Protein AF-A0A3C0U6S2-F1 (afdb_monomer)

Sequence (135 aa):
IPGKDMTSSIDLELQLYGELLMTGKRGSIVAIEPETGEILALISAPNYNPNELVGRVRSRNYTALYYDSINKPLFDRGILAEYPPGSPFKLINALIGLQEGVISSATTLTCRHGFHFGSLTVACHCKGGPLNLKQ

pLDDT: mean 95.2, std 3.01, range [77.88, 98.44]

Solvent-accessible surface area (backbone atoms only — not comparable to full-atom values): 8380 Å² total; per-residue (Å²): 131,83,84,80,90,82,88,74,65,56,38,65,68,58,35,53,49,50,48,61,72,35,63,98,42,76,45,54,47,77,41,65,42,83,90,80,67,43,49,32,26,79,37,42,31,40,59,74,69,73,72,51,65,46,76,93,54,14,68,63,44,47,51,54,43,67,66,34,79,85,61,36,38,82,52,54,38,69,80,73,58,87,69,87,70,61,75,72,50,50,59,58,55,51,50,49,33,45,74,71,61,81,39,55,89,80,43,69,48,72,40,76,51,40,53,77,56,92,91,48,72,47,76,55,92,65,95,48,45,81,40,42,85,90,113

Radius of gyration: 22.56 Å; Cα contacts (8 Å, |Δi|>4): 150; chains: 1; bounding box: 46×47×56 Å

Mean predicted aligned error: 4.86 Å

Foldseek 3Di:
DDDDDDDALADPVVQVVQQVVCVVHAAWDWDADVVVRGTHYTDGPPADDVVCCDDDNNVVSVVVLCPCPPGNRVDRRRPPDDDDPPPVCVVVVVVVCCVVVVDDQPDKDFFPQFDDDPPDTGGDDDPTGIDGPVD

Nearest PDB structures (foldseek):
  8zpc-assembly1_A  TM=9.136E-01  e=4.937E-08  Acinetobacter baumannii
  5lp4-assembly1_A  TM=9.188E-01  e=5.386E-07  Helicobacter pylori 26695
  5lp4-assembly2_B  TM=9.241E-01  e=1.027E-06  Helicobacter pylori 26695
  8f3x-assembly1_A  TM=8.533E-01  e=6.973E-07  Enterococcus faecium
  5lp5-assembly1_A  TM=9.181E-01  e=2.953E-05  Helicobacter pylori 26695

Secondary structure (DSSP, 8-state):
-PPPP------HHHHHHHHHHTTT--EEEEEE-TTT--EEEEEEES---GGGGSGGGHHHHHHHHHH-TTT-TTS-TTTS------GGGHHHHHHHHHHTTS--TT-EEEE-SEEEETTEEEE-SS--EEEETT-

Structure (mmCIF, N/CA/C/O backbone):
data_AF-A0A3C0U6S2-F1
#
_entry.id   AF-A0A3C0U6S2-F1
#
loop_
_atom_site.group_PDB
_atom_site.id
_atom_site.type_symbol
_atom_site.label_atom_id
_atom_site.label_alt_id
_atom_site.label_comp_id
_atom_site.label_asym_id
_atom_site.label_entity_id
_atom_site.label_seq_id
_atom_site.pdbx_PDB_ins_code
_atom_site.Cartn_x
_atom_site.Cartn_y
_atom_site.Cartn_z
_atom_site.occupancy
_atom_site.B_iso_or_equiv
_atom_site.auth_seq_id
_atom_site.auth_comp_id
_atom_site.auth_asym_id
_atom_site.auth_atom_id
_atom_site.pdbx_PDB_model_num
ATOM 1 N N . ILE A 1 1 ? 22.704 -25.992 -20.073 1.00 77.88 1 ILE A N 1
ATOM 2 C CA . ILE A 1 1 ? 21.398 -26.383 -19.493 1.00 77.88 1 ILE A CA 1
ATOM 3 C C . ILE A 1 1 ? 20.507 -25.148 -19.581 1.00 77.88 1 ILE A C 1
ATOM 5 O O . ILE A 1 1 ? 20.948 -24.120 -19.076 1.00 77.88 1 ILE A O 1
ATOM 9 N N . PRO A 1 2 ? 19.369 -25.183 -20.294 1.00 88.19 2 PRO A N 1
ATOM 10 C CA . PRO A 1 2 ? 18.446 -24.048 -20.343 1.00 88.19 2 PRO A CA 1
ATOM 11 C C . PRO A 1 2 ? 17.826 -23.779 -18.962 1.00 88.19 2 PRO A C 1
ATOM 13 O O . PRO A 1 2 ? 17.765 -24.677 -18.120 1.00 88.19 2 PRO A O 1
ATOM 16 N N . GLY A 1 3 ? 17.405 -22.534 -18.725 1.00 93.69 3 GLY 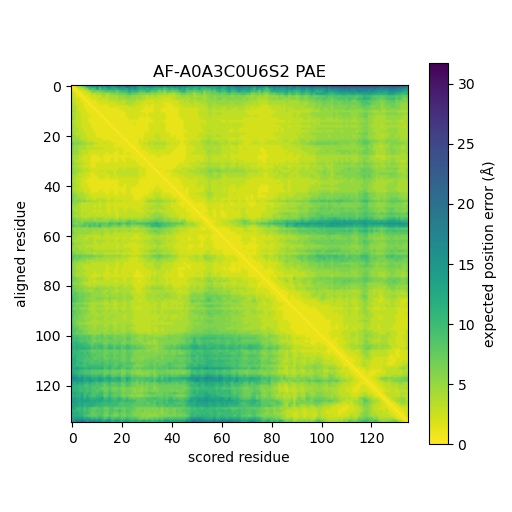A N 1
ATOM 17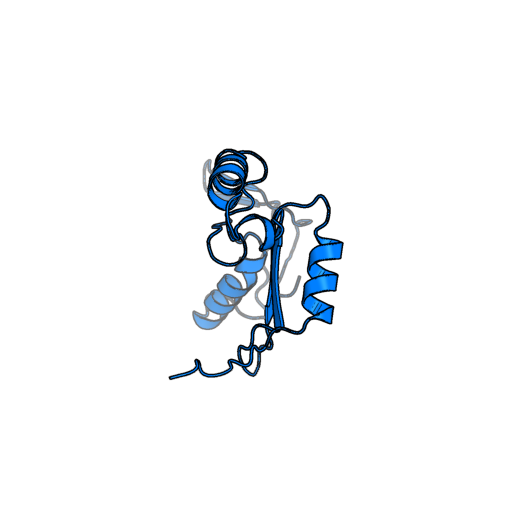 C CA . GLY A 1 3 ? 16.691 -22.153 -17.503 1.00 93.69 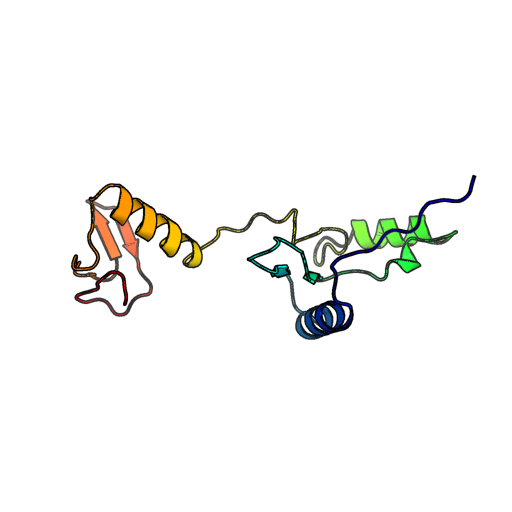3 GLY A CA 1
ATOM 18 C C . GLY A 1 3 ? 15.311 -22.811 -17.413 1.00 93.69 3 GLY A C 1
ATOM 19 O O . GLY A 1 3 ? 14.784 -23.283 -18.417 1.00 93.69 3 GLY A O 1
ATOM 20 N N . LYS A 1 4 ? 14.744 -22.853 -16.202 1.00 95.56 4 LYS A N 1
ATOM 21 C CA . LYS A 1 4 ? 13.357 -23.284 -15.976 1.00 95.56 4 LYS A CA 1
ATOM 22 C C . LYS A 1 4 ? 12.415 -22.092 -16.106 1.00 95.56 4 LYS A C 1
ATOM 24 O O . LYS A 1 4 ? 12.760 -21.000 -15.655 1.00 95.56 4 LYS A O 1
ATOM 29 N N . ASP A 1 5 ? 11.230 -22.339 -16.646 1.00 95.56 5 ASP A N 1
ATOM 30 C CA . ASP A 1 5 ? 10.162 -21.345 -16.686 1.00 95.56 5 ASP A CA 1
ATOM 31 C C . ASP A 1 5 ? 9.619 -21.069 -15.277 1.00 95.56 5 ASP A C 1
ATOM 33 O O . ASP A 1 5 ? 9.630 -21.943 -14.404 1.00 95.56 5 ASP A O 1
ATOM 37 N N . MET A 1 6 ? 9.152 -19.838 -15.060 1.00 95.62 6 MET A N 1
ATOM 38 C CA . MET A 1 6 ? 8.513 -19.407 -13.818 1.00 95.62 6 MET A CA 1
ATOM 39 C C . MET A 1 6 ? 7.108 -18.891 -14.112 1.00 95.62 6 MET A C 1
ATOM 41 O O . MET A 1 6 ? 6.913 -18.110 -15.043 1.00 95.62 6 MET A O 1
ATOM 45 N N . THR A 1 7 ? 6.149 -19.289 -13.283 1.00 96.06 7 THR A N 1
ATOM 46 C CA . THR A 1 7 ? 4.781 -18.765 -13.300 1.00 96.06 7 THR A CA 1
ATOM 47 C C . THR A 1 7 ? 4.615 -17.795 -12.138 1.00 96.06 7 THR A C 1
ATOM 49 O O . THR A 1 7 ? 5.008 -18.101 -11.014 1.00 96.06 7 THR A O 1
ATOM 52 N N . SER A 1 8 ? 4.067 -16.616 -12.420 1.00 96.94 8 SER A N 1
ATOM 53 C CA . SER A 1 8 ? 3.765 -15.583 -11.427 1.00 96.94 8 SER A CA 1
ATOM 54 C C . SER A 1 8 ? 2.257 -15.512 -11.191 1.00 96.94 8 SER A C 1
ATOM 56 O O . SER A 1 8 ? 1.491 -15.793 -12.109 1.00 96.94 8 SER A O 1
ATOM 58 N N . SER A 1 9 ? 1.849 -15.108 -9.987 1.00 98.12 9 SER A N 1
ATOM 59 C CA . SER A 1 9 ? 0.453 -14.817 -9.635 1.00 98.12 9 SER A CA 1
ATOM 60 C C . SER A 1 9 ? -0.043 -13.462 -10.151 1.00 98.12 9 SER A C 1
ATOM 62 O O . SER A 1 9 ? -1.213 -13.141 -9.975 1.00 98.12 9 SER A O 1
ATOM 64 N N . ILE A 1 10 ? 0.838 -12.648 -10.743 1.00 98.12 10 ILE A N 1
ATOM 65 C CA . ILE A 1 10 ? 0.478 -11.318 -11.234 1.00 98.12 10 ILE A CA 1
ATOM 66 C C . ILE A 1 10 ? -0.539 -11.439 -12.370 1.00 98.12 10 ILE A C 1
ATOM 68 O O . ILE A 1 10 ? -0.264 -12.039 -13.411 1.00 98.12 10 ILE A O 1
ATOM 72 N N . ASP A 1 11 ? -1.683 -10.792 -12.182 1.00 98.44 11 ASP A N 1
ATOM 73 C CA . ASP A 1 11 ? -2.657 -10.547 -13.229 1.00 98.44 11 ASP A CA 1
ATOM 74 C C . ASP A 1 11 ? -2.206 -9.326 -14.041 1.00 98.44 11 ASP A C 1
ATOM 76 O O . ASP A 1 11 ? -2.087 -8.205 -13.533 1.00 98.44 11 ASP A O 1
ATOM 80 N N . LEU A 1 12 ? -1.916 -9.554 -15.321 1.00 98.19 12 LEU A N 1
ATOM 81 C CA . LEU A 1 12 ? -1.382 -8.520 -16.201 1.00 98.19 12 LEU A CA 1
ATOM 82 C C . LEU A 1 12 ? -2.379 -7.377 -16.433 1.00 98.19 12 LEU A C 1
ATOM 84 O O . LEU A 1 12 ? -1.968 -6.218 -16.492 1.00 98.19 12 LEU A O 1
ATOM 88 N N . GLU A 1 13 ? -3.671 -7.677 -16.571 1.00 98.44 13 GLU A N 1
ATOM 89 C CA . GLU A 1 13 ? -4.687 -6.652 -16.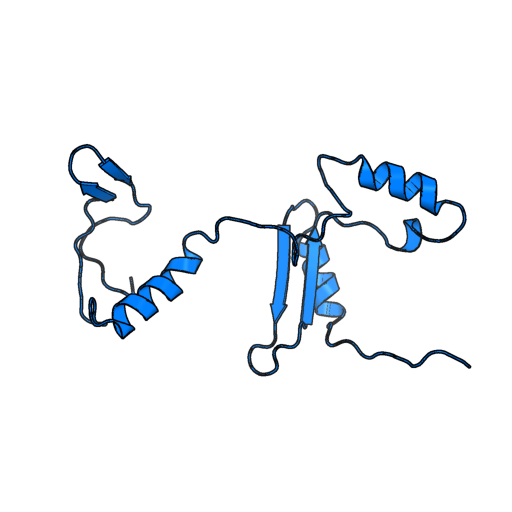815 1.00 98.44 13 GLU A CA 1
ATOM 90 C C . GLU A 1 13 ? -4.849 -5.760 -15.582 1.00 98.44 13 GLU A C 1
ATOM 92 O O . GLU A 1 13 ? -4.879 -4.530 -15.700 1.00 98.44 13 GLU A O 1
ATOM 97 N N . LEU A 1 14 ? -4.854 -6.365 -14.391 1.00 98.25 14 LEU A N 1
ATOM 98 C CA . LEU A 1 14 ? -4.918 -5.645 -13.124 1.00 98.25 14 LEU A CA 1
ATOM 99 C C . LEU A 1 14 ? -3.674 -4.779 -12.888 1.00 98.25 14 LEU A C 1
ATOM 101 O O . LEU A 1 14 ? -3.802 -3.620 -12.482 1.00 98.25 14 LEU A O 1
ATOM 105 N N . GLN A 1 15 ? -2.482 -5.310 -13.172 1.00 98.31 15 GLN A N 1
ATOM 106 C CA . GLN A 1 15 ? -1.222 -4.570 -13.074 1.00 98.31 15 GLN A CA 1
ATOM 107 C C . GLN A 1 15 ? -1.240 -3.329 -13.980 1.00 98.31 15 GLN A C 1
ATOM 109 O O . GLN A 1 15 ? -0.988 -2.218 -13.508 1.00 98.31 15 GLN A O 1
ATOM 114 N N . LEU A 1 16 ? -1.594 -3.497 -15.261 1.00 98.06 16 LEU A N 1
ATOM 115 C CA . LEU A 1 16 ? -1.665 -2.400 -16.232 1.00 98.06 16 LEU A CA 1
ATOM 116 C C . LEU A 1 16 ? -2.715 -1.355 -15.843 1.00 98.06 16 LEU A C 1
ATOM 118 O O . LEU A 1 16 ? -2.481 -0.152 -15.975 1.00 98.06 16 LEU A O 1
ATOM 122 N N . TYR A 1 17 ? -3.863 -1.796 -15.327 1.00 98.25 17 TYR A N 1
ATOM 123 C CA . TYR A 1 17 ? -4.892 -0.891 -14.832 1.00 98.25 17 TYR A CA 1
ATOM 124 C C . TYR A 1 17 ? -4.404 -0.076 -13.625 1.00 98.25 17 TYR A C 1
ATOM 126 O O . TYR A 1 17 ? -4.596 1.142 -13.579 1.00 98.25 17 TYR A O 1
ATOM 134 N N . GLY A 1 18 ? -3.712 -0.711 -12.676 1.00 97.94 18 GLY A N 1
ATOM 135 C CA . GLY A 1 18 ? -3.101 -0.028 -11.536 1.00 97.94 18 GLY A CA 1
ATOM 136 C C . GLY A 1 18 ? -2.054 1.007 -11.958 1.00 97.94 18 GLY A C 1
ATOM 137 O O . GLY A 1 18 ? -2.051 2.128 -11.446 1.00 97.94 18 GLY A O 1
ATOM 138 N N . GLU A 1 19 ? -1.203 0.675 -12.930 1.00 97.25 19 GLU A N 1
ATOM 139 C CA . GLU A 1 19 ? -0.213 1.604 -13.490 1.00 97.25 19 GLU A CA 1
ATOM 140 C C . GLU A 1 19 ? -0.878 2.808 -14.166 1.00 97.25 19 GLU A C 1
ATOM 142 O O . GLU A 1 19 ? -0.489 3.952 -13.909 1.00 97.25 19 GLU A O 1
ATOM 147 N N . LEU A 1 20 ? -1.940 2.575 -14.946 1.00 97.69 20 LEU A N 1
ATOM 148 C CA . LEU A 1 20 ? -2.737 3.640 -15.555 1.00 97.69 20 LEU A CA 1
ATOM 149 C C . LEU A 1 20 ? -3.287 4.598 -14.489 1.00 97.69 20 LEU A C 1
ATOM 151 O O . LEU A 1 20 ? -3.103 5.813 -14.604 1.00 97.69 20 LEU A O 1
ATOM 155 N N . LEU A 1 21 ? -3.905 4.067 -13.428 1.00 98.00 21 LEU A N 1
ATOM 156 C CA . LEU A 1 21 ? -4.446 4.865 -12.321 1.00 98.00 21 LEU A CA 1
ATOM 157 C C . LEU A 1 21 ? -3.369 5.669 -11.580 1.00 98.00 21 LEU A C 1
ATOM 159 O O . LEU A 1 21 ? -3.666 6.736 -11.034 1.00 98.00 21 LEU A O 1
ATOM 163 N N . MET A 1 22 ? -2.129 5.182 -11.567 1.00 97.56 22 MET A N 1
ATOM 164 C CA . MET A 1 22 ? -0.995 5.825 -10.902 1.00 97.56 22 MET A CA 1
ATOM 165 C C . MET A 1 22 ? -0.253 6.845 -11.780 1.00 97.56 22 MET A C 1
ATOM 167 O O . MET A 1 22 ? 0.708 7.465 -11.316 1.00 97.56 22 MET A O 1
ATOM 171 N N . THR A 1 23 ? -0.723 7.105 -13.005 1.00 96.00 23 THR A N 1
ATOM 172 C CA . THR A 1 23 ? -0.167 8.149 -13.881 1.00 96.00 23 THR A CA 1
ATOM 173 C C . THR A 1 23 ? -0.203 9.519 -13.197 1.00 96.00 23 THR A C 1
ATOM 175 O O . THR A 1 23 ? -1.251 9.996 -12.759 1.00 96.00 23 THR A O 1
ATOM 178 N N . GLY A 1 24 ? 0.963 10.164 -13.086 1.00 94.69 24 GLY A N 1
ATOM 179 C CA . GLY A 1 24 ? 1.112 11.461 -12.413 1.00 94.69 24 GLY A CA 1
ATOM 180 C C . GLY A 1 24 ? 0.975 11.410 -10.885 1.00 94.69 24 GLY A C 1
ATOM 181 O O . GLY A 1 24 ? 0.915 12.460 -10.245 1.00 94.69 24 GLY A O 1
ATOM 182 N N . LYS A 1 25 ? 0.925 10.213 -10.284 1.00 96.25 25 LYS A N 1
ATOM 183 C CA . LYS A 1 25 ? 0.841 10.005 -8.833 1.00 96.25 25 LYS A CA 1
ATOM 184 C C . LYS A 1 25 ? 2.152 9.436 -8.289 1.00 96.25 25 LYS A C 1
ATOM 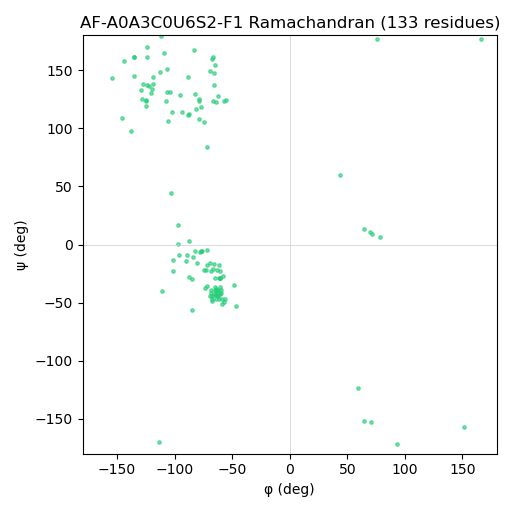186 O O . LYS A 1 25 ? 3.006 8.943 -9.023 1.00 96.25 25 LYS A O 1
ATOM 191 N N . ARG A 1 26 ? 2.308 9.510 -6.968 1.00 95.81 26 ARG A N 1
ATOM 192 C CA . ARG A 1 26 ? 3.450 8.947 -6.243 1.00 95.81 26 ARG A CA 1
ATOM 193 C C . ARG A 1 26 ? 2.941 8.077 -5.104 1.00 95.81 26 ARG A C 1
ATOM 195 O O . ARG A 1 26 ? 2.170 8.558 -4.281 1.00 95.81 26 ARG A O 1
ATOM 202 N N . GLY A 1 27 ? 3.380 6.826 -5.059 1.00 96.38 27 GLY A N 1
ATOM 203 C CA . GLY A 1 27 ? 2.916 5.844 -4.082 1.00 96.38 27 GLY A CA 1
ATOM 204 C C . GLY A 1 27 ? 2.999 4.427 -4.631 1.00 96.38 27 GLY A C 1
ATOM 205 O O . GLY A 1 27 ? 3.765 4.166 -5.559 1.00 96.38 27 GLY A O 1
ATOM 206 N N . SER A 1 28 ? 2.200 3.536 -4.064 1.00 97.44 28 SER A N 1
ATOM 207 C CA . SER A 1 28 ? 2.112 2.140 -4.470 1.00 97.44 28 SER A CA 1
ATOM 208 C C . SER A 1 28 ? 0.683 1.618 -4.361 1.00 97.44 28 SER A C 1
ATOM 210 O O . SER A 1 28 ? -0.145 2.181 -3.642 1.00 97.44 28 SER A O 1
ATOM 212 N N . ILE A 1 29 ? 0.400 0.551 -5.104 1.00 97.94 29 ILE A N 1
ATOM 213 C CA . ILE A 1 29 ? -0.826 -0.243 -5.000 1.00 97.94 29 ILE A CA 1
ATOM 214 C C . ILE A 1 29 ? -0.397 -1.703 -4.875 1.00 97.94 29 ILE A C 1
ATOM 216 O O . ILE A 1 29 ? 0.440 -2.168 -5.647 1.00 97.94 29 ILE A O 1
ATOM 220 N N . VAL A 1 30 ? -0.983 -2.414 -3.914 1.00 97.94 30 VAL A N 1
ATOM 221 C CA . VAL A 1 30 ? -0.807 -3.858 -3.742 1.00 97.94 30 VAL A CA 1
ATOM 222 C C . VAL A 1 30 ? -2.187 -4.496 -3.757 1.00 97.94 30 VAL A C 1
ATOM 224 O O . VAL A 1 30 ? -3.046 -4.114 -2.961 1.00 97.94 30 VAL A O 1
ATOM 227 N N . ALA A 1 31 ? -2.397 -5.447 -4.663 1.00 98.06 31 ALA A N 1
ATOM 228 C CA . ALA A 1 31 ? -3.577 -6.302 -4.675 1.00 98.06 31 ALA A CA 1
ATOM 229 C C . ALA A 1 31 ? -3.163 -7.708 -4.235 1.00 98.06 31 ALA A C 1
ATOM 231 O O . ALA A 1 31 ? -2.259 -8.300 -4.826 1.00 98.06 31 ALA A O 1
ATOM 232 N N . ILE A 1 32 ? -3.814 -8.211 -3.190 1.00 97.94 32 ILE A N 1
ATOM 233 C CA . ILE A 1 32 ? -3.551 -9.519 -2.591 1.00 97.94 32 ILE A CA 1
ATOM 234 C C . ILE A 1 32 ? -4.839 -10.337 -2.591 1.00 97.94 32 ILE A C 1
ATOM 236 O O . ILE A 1 32 ? -5.894 -9.794 -2.264 1.00 97.94 32 ILE A O 1
ATOM 240 N N . GLU A 1 33 ? -4.744 -11.618 -2.934 1.00 98.12 33 GLU A N 1
ATOM 241 C CA . GLU A 1 33 ? -5.784 -12.609 -2.654 1.00 98.12 33 GLU A CA 1
ATOM 242 C C . GLU A 1 33 ? -5.662 -13.028 -1.178 1.00 98.12 33 GLU A C 1
ATOM 244 O O . GLU A 1 33 ? -4.677 -13.679 -0.820 1.00 98.12 33 GLU A O 1
ATOM 249 N N . PRO A 1 34 ? -6.584 -12.632 -0.278 1.00 97.44 34 PRO A N 1
ATOM 250 C CA . PRO A 1 34 ? -6.413 -12.869 1.153 1.00 97.44 34 PRO A CA 1
ATOM 251 C C . PRO A 1 34 ? -6.418 -14.348 1.546 1.00 97.44 34 PRO A C 1
ATOM 253 O O . PRO A 1 34 ? -5.796 -14.696 2.550 1.00 97.44 34 PRO A O 1
ATOM 256 N N . GLU A 1 35 ? -7.111 -15.209 0.793 1.00 98.00 35 GLU A N 1
ATOM 257 C CA . GLU A 1 35 ? -7.194 -16.637 1.119 1.00 98.00 35 GLU A CA 1
ATOM 258 C C . GLU A 1 35 ? -5.887 -17.381 0.813 1.00 98.00 35 GLU A C 1
ATOM 260 O O . GLU A 1 35 ? -5.484 -18.256 1.581 1.00 98.00 35 GLU A O 1
ATOM 265 N N . THR A 1 36 ? -5.205 -17.026 -0.282 1.00 97.81 36 THR A N 1
ATOM 266 C CA . THR A 1 36 ? -3.978 -17.706 -0.740 1.00 97.81 36 THR A CA 1
ATOM 267 C C . THR A 1 36 ? -2.698 -16.945 -0.395 1.00 97.81 36 THR A C 1
ATOM 269 O O . THR A 1 36 ? -1.625 -17.542 -0.312 1.00 97.81 36 THR A O 1
ATOM 272 N N . GLY A 1 37 ? -2.795 -15.631 -0.181 1.00 97.44 37 GLY A N 1
ATOM 273 C CA . GLY A 1 37 ? -1.660 -14.721 -0.031 1.00 97.44 37 GLY A CA 1
ATOM 274 C C . GLY A 1 37 ? -0.997 -14.328 -1.355 1.00 97.44 37 GLY A C 1
ATOM 275 O O . GLY A 1 37 ? 0.049 -13.676 -1.339 1.00 97.44 37 GLY A O 1
ATOM 276 N N . GLU A 1 38 ? -1.564 -14.721 -2.497 1.00 98.25 38 GLU A N 1
ATOM 277 C CA . GLU A 1 38 ? -1.018 -14.395 -3.813 1.00 98.25 38 GLU A CA 1
ATOM 278 C C . GLU A 1 38 ? -1.071 -12.893 -4.089 1.00 98.25 38 GLU A C 1
ATOM 280 O O . GLU A 1 38 ? -2.072 -12.221 -3.837 1.00 98.25 38 GLU A O 1
ATOM 285 N N . ILE A 1 39 ? 0.016 -12.362 -4.651 1.00 98.31 39 ILE A N 1
ATOM 286 C CA . ILE A 1 39 ? 0.068 -10.975 -5.107 1.00 98.31 39 ILE A CA 1
ATOM 287 C C . ILE A 1 39 ? -0.428 -10.934 -6.545 1.00 98.31 39 ILE A C 1
ATOM 289 O O . ILE A 1 39 ? 0.237 -11.439 -7.451 1.00 98.31 39 ILE A O 1
ATOM 293 N N . LEU A 1 40 ? -1.592 -10.325 -6.737 1.00 98.31 40 LEU A N 1
ATOM 294 C CA . LEU A 1 40 ? -2.237 -10.187 -8.039 1.00 98.31 40 LEU A CA 1
ATOM 295 C C . LEU A 1 40 ? -1.716 -8.959 -8.790 1.00 98.31 40 LEU A C 1
ATOM 297 O O . LEU A 1 40 ? -1.660 -8.963 -10.013 1.00 98.31 40 LEU A O 1
ATOM 301 N N . ALA A 1 41 ? -1.306 -7.914 -8.067 1.00 98.31 41 ALA A N 1
ATOM 302 C CA . ALA A 1 41 ? -0.655 -6.746 -8.650 1.00 98.31 41 ALA A CA 1
ATOM 303 C C . ALA A 1 41 ? 0.240 -6.036 -7.626 1.00 98.31 41 ALA A C 1
ATOM 305 O O . ALA A 1 41 ? -0.104 -5.929 -6.444 1.00 98.31 41 ALA A O 1
ATOM 306 N N . LEU A 1 42 ? 1.373 -5.516 -8.097 1.00 98.00 42 LEU A N 1
ATOM 307 C CA . LEU A 1 42 ? 2.345 -4.758 -7.314 1.00 98.00 42 LEU A CA 1
ATOM 308 C C . LEU A 1 42 ? 2.824 -3.559 -8.138 1.00 98.00 42 LEU A C 1
ATOM 310 O O . LEU A 1 42 ? 3.709 -3.666 -8.988 1.00 98.00 42 LEU A O 1
ATOM 314 N N . ILE A 1 43 ? 2.223 -2.399 -7.888 1.00 98.06 43 ILE A N 1
ATOM 315 C CA . ILE A 1 43 ? 2.522 -1.159 -8.601 1.00 98.06 43 ILE A CA 1
ATOM 316 C C . ILE A 1 43 ? 3.319 -0.241 -7.678 1.00 98.06 43 ILE A C 1
ATOM 318 O O . ILE A 1 43 ? 2.908 0.034 -6.552 1.00 98.06 43 ILE A O 1
ATOM 322 N N . SER A 1 44 ? 4.423 0.303 -8.186 1.00 97.25 44 SER A N 1
ATOM 323 C CA . SER A 1 44 ? 5.147 1.431 -7.593 1.00 97.25 44 SER A CA 1
ATOM 324 C C . SER A 1 44 ? 5.160 2.567 -8.606 1.00 97.25 44 SER A C 1
ATOM 326 O O . SER A 1 44 ? 5.434 2.335 -9.780 1.00 97.25 44 SER A O 1
ATOM 328 N N . ALA A 1 45 ? 4.868 3.792 -8.176 1.00 96.94 45 ALA A N 1
ATOM 329 C CA . ALA A 1 45 ? 4.882 4.958 -9.049 1.00 96.94 45 ALA A CA 1
ATOM 330 C C . ALA A 1 45 ? 5.573 6.169 -8.398 1.00 96.94 45 ALA A C 1
ATOM 332 O O . ALA A 1 45 ? 5.414 6.408 -7.191 1.00 96.94 45 ALA A O 1
ATOM 333 N N . PRO A 1 46 ? 6.288 6.992 -9.186 1.00 96.19 46 PRO A N 1
ATOM 334 C CA . PRO A 1 46 ? 6.636 6.770 -10.598 1.00 96.19 46 PRO A CA 1
ATOM 335 C C . PRO A 1 46 ? 7.586 5.572 -10.799 1.00 96.19 46 PRO A C 1
ATOM 337 O O . PRO A 1 46 ? 8.411 5.313 -9.924 1.00 96.19 46 PRO A O 1
ATOM 340 N N . ASN A 1 47 ? 7.464 4.859 -11.926 1.00 93.19 47 ASN A N 1
ATOM 341 C CA . ASN A 1 47 ? 8.346 3.753 -12.334 1.00 93.19 47 ASN A CA 1
ATOM 342 C C . ASN A 1 47 ? 9.159 4.119 -13.595 1.00 93.19 47 ASN A C 1
ATOM 344 O O . ASN A 1 47 ? 9.208 5.281 -14.001 1.00 93.19 47 ASN A O 1
ATOM 348 N N . TYR A 1 48 ? 9.846 3.136 -14.181 1.00 94.69 48 TYR A N 1
ATOM 349 C CA . TYR A 1 48 ? 10.650 3.266 -15.399 1.00 94.69 48 TYR A CA 1
ATOM 350 C C . TYR A 1 48 ? 10.378 2.092 -16.346 1.00 94.69 48 TYR A C 1
ATOM 352 O O . TYR A 1 48 ? 9.910 1.039 -15.915 1.00 94.69 48 TYR A O 1
ATOM 360 N N . ASN A 1 49 ? 10.714 2.244 -17.629 1.00 95.00 49 ASN A N 1
ATOM 361 C CA . ASN A 1 49 ? 10.645 1.147 -18.593 1.00 95.00 49 ASN A CA 1
ATOM 362 C C . ASN A 1 49 ? 11.847 0.199 -18.395 1.00 95.00 49 ASN A C 1
ATOM 364 O O . ASN A 1 49 ? 12.985 0.625 -18.618 1.00 95.00 49 ASN A O 1
ATOM 368 N N . PRO A 1 50 ? 11.648 -1.089 -18.051 1.00 94.38 50 PRO A N 1
ATOM 369 C CA . PRO A 1 50 ? 12.752 -2.019 -17.797 1.00 94.38 50 PRO A CA 1
ATOM 370 C C . PRO A 1 50 ? 13.724 -2.183 -18.973 1.00 94.38 50 PRO A C 1
ATOM 372 O O . PRO A 1 50 ? 14.911 -2.436 -18.763 1.00 94.38 50 PRO A O 1
ATOM 375 N N . ASN A 1 51 ? 13.256 -1.977 -20.210 1.00 95.62 51 ASN A N 1
ATOM 376 C CA . ASN A 1 51 ? 14.099 -2.052 -21.405 1.00 95.62 51 ASN A CA 1
ATOM 377 C C . ASN A 1 51 ? 15.211 -0.990 -21.418 1.00 95.62 51 ASN A C 1
ATOM 379 O O . ASN A 1 51 ? 16.244 -1.189 -22.058 1.00 95.62 51 ASN A O 1
ATOM 383 N N . GLU A 1 52 ? 15.056 0.112 -20.677 1.00 95.25 52 GLU A N 1
ATOM 384 C CA . GLU A 1 52 ? 16.094 1.137 -20.536 1.00 95.25 52 GLU A CA 1
ATOM 385 C C . GLU A 1 52 ? 17.328 0.633 -19.780 1.00 95.25 52 GLU A C 1
ATOM 387 O O . GLU A 1 52 ? 18.416 1.193 -19.934 1.00 95.25 52 GLU A O 1
ATOM 392 N N . LEU A 1 53 ? 17.186 -0.436 -18.993 1.00 95.69 53 LEU A N 1
ATOM 393 C CA . LEU A 1 53 ? 18.269 -1.036 -18.216 1.00 95.69 53 LEU A CA 1
ATOM 394 C C . LEU A 1 53 ? 18.927 -2.235 -18.916 1.00 95.69 53 LEU A C 1
ATOM 396 O O . LEU A 1 53 ? 19.668 -2.987 -18.281 1.00 95.69 53 LEU A O 1
ATOM 400 N N . VAL A 1 54 ? 18.720 -2.398 -20.225 1.00 95.62 54 VAL A N 1
ATOM 401 C CA . VAL A 1 54 ? 19.286 -3.497 -21.019 1.00 95.62 54 VAL A CA 1
ATOM 402 C C . VAL A 1 54 ? 20.309 -2.977 -22.038 1.00 95.62 54 VAL A C 1
ATOM 404 O O . VAL A 1 54 ? 20.224 -1.866 -22.561 1.00 95.62 54 VAL A O 1
ATOM 407 N N . GLY A 1 55 ? 21.319 -3.797 -22.337 1.00 94.69 55 GLY A N 1
ATOM 408 C CA . GLY A 1 55 ? 22.281 -3.535 -23.407 1.00 94.69 55 GLY A CA 1
ATOM 409 C C . GLY A 1 55 ? 23.259 -2.390 -23.119 1.00 94.69 55 GLY A C 1
ATOM 410 O O . GLY A 1 55 ? 23.615 -2.107 -21.976 1.00 94.69 55 GLY A O 1
ATOM 411 N N . ARG A 1 56 ? 23.744 -1.745 -24.188 1.00 93.38 56 ARG A N 1
ATOM 412 C CA . ARG A 1 56 ? 24.857 -0.775 -24.127 1.00 93.38 56 ARG A CA 1
ATOM 413 C C . ARG A 1 56 ? 24.488 0.564 -23.483 1.00 93.38 56 ARG A C 1
ATOM 415 O O . ARG A 1 56 ? 25.376 1.272 -23.023 1.00 93.38 56 ARG A O 1
ATOM 422 N N . VAL A 1 57 ? 23.203 0.916 -23.454 1.00 93.56 57 VAL A N 1
ATOM 423 C CA . VAL A 1 57 ? 22.717 2.192 -22.895 1.00 93.56 57 VAL A CA 1
ATOM 424 C C . VAL A 1 57 ? 22.406 2.118 -21.397 1.00 93.56 57 VAL A C 1
ATOM 426 O O . VAL A 1 57 ? 22.240 3.161 -20.764 1.00 93.56 57 VAL A O 1
ATOM 429 N N . ARG A 1 58 ? 22.415 0.908 -20.813 1.00 95.69 58 ARG A N 1
ATOM 430 C CA . ARG A 1 58 ? 22.073 0.640 -19.408 1.00 95.69 58 ARG A CA 1
ATOM 431 C C . ARG A 1 58 ? 22.747 1.600 -18.433 1.00 95.69 58 ARG A C 1
ATOM 433 O O . ARG A 1 58 ? 22.063 2.194 -17.611 1.00 95.69 58 ARG A O 1
ATOM 440 N N . SER A 1 59 ? 24.071 1.753 -18.500 1.00 96.06 59 SER A N 1
ATOM 441 C CA . SER A 1 59 ? 24.813 2.546 -17.507 1.00 96.06 59 SER A CA 1
ATOM 442 C C . SER A 1 59 ? 24.419 4.021 -17.525 1.00 96.06 59 SER A C 1
ATOM 444 O O . SER A 1 59 ? 24.314 4.643 -16.474 1.00 96.06 59 SER A O 1
ATOM 446 N N . ARG A 1 60 ? 24.167 4.585 -18.712 1.00 96.44 60 ARG A N 1
ATOM 447 C CA . ARG A 1 60 ? 23.725 5.977 -18.849 1.00 96.44 60 ARG A CA 1
ATOM 448 C C . ARG A 1 60 ? 22.317 6.162 -18.281 1.00 96.44 60 ARG A C 1
ATOM 450 O O . ARG A 1 60 ? 22.101 7.098 -17.517 1.00 96.44 60 ARG A O 1
ATOM 457 N N . ASN A 1 61 ? 21.394 5.266 -18.629 1.00 97.25 61 ASN A N 1
ATOM 458 C CA . ASN A 1 61 ? 20.001 5.337 -18.183 1.00 97.25 61 ASN A CA 1
ATOM 459 C C . ASN A 1 61 ? 19.882 5.105 -16.676 1.00 97.25 61 ASN A C 1
ATOM 461 O O . ASN A 1 61 ? 19.231 5.883 -15.989 1.00 97.25 61 ASN A O 1
ATOM 465 N N . TYR A 1 62 ? 20.588 4.104 -16.143 1.00 97.12 62 TYR A N 1
ATOM 466 C CA . TYR A 1 62 ? 20.626 3.846 -14.706 1.00 97.12 62 TYR A CA 1
ATOM 467 C C . TYR A 1 62 ? 21.095 5.076 -13.928 1.00 97.12 62 TYR A C 1
ATOM 469 O O . TYR A 1 62 ? 20.448 5.468 -12.965 1.00 97.12 62 TYR A O 1
ATOM 477 N N . THR A 1 63 ? 22.179 5.722 -14.366 1.00 97.25 63 THR A N 1
ATOM 478 C CA . THR A 1 63 ? 22.690 6.941 -13.726 1.00 97.25 63 THR A CA 1
ATOM 479 C C . THR A 1 63 ? 21.648 8.063 -13.730 1.00 97.25 63 THR A C 1
ATOM 481 O O . THR A 1 63 ? 21.466 8.722 -12.709 1.00 97.25 63 THR A O 1
ATOM 484 N N . ALA A 1 64 ? 20.921 8.258 -14.835 1.00 97.00 64 ALA A N 1
ATOM 485 C CA . ALA A 1 64 ? 19.847 9.251 -14.903 1.00 97.00 64 ALA A CA 1
ATOM 486 C C . ALA A 1 64 ? 18.694 8.930 -13.933 1.00 97.00 64 ALA A C 1
ATOM 488 O O . ALA A 1 64 ? 18.275 9.800 -13.174 1.00 97.00 64 ALA A O 1
ATOM 489 N N . LEU A 1 65 ? 18.233 7.674 -13.906 1.00 97.12 65 LEU A N 1
ATOM 490 C CA . LEU A 1 65 ? 17.172 7.209 -13.004 1.00 97.12 65 LEU A CA 1
ATOM 491 C C . LEU A 1 65 ? 17.588 7.280 -11.526 1.00 97.12 65 LEU A C 1
ATOM 493 O O . LEU A 1 65 ? 16.772 7.604 -10.667 1.00 97.12 65 LEU A O 1
ATOM 497 N N . TYR A 1 66 ? 18.856 6.994 -11.227 1.00 96.75 6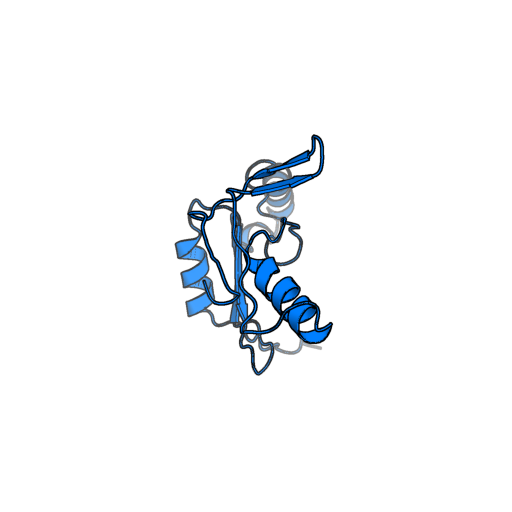6 TYR A N 1
ATOM 498 C CA . TYR A 1 66 ? 19.420 7.047 -9.879 1.00 96.75 66 TYR A CA 1
ATOM 499 C C . TYR A 1 66 ? 19.505 8.479 -9.340 1.00 96.75 66 TYR A C 1
ATOM 501 O O . TYR A 1 66 ? 19.220 8.714 -8.166 1.00 96.75 66 TYR A O 1
ATOM 509 N N . TYR A 1 67 ? 19.867 9.443 -10.191 1.00 97.62 67 TYR A N 1
ATOM 510 C CA . TYR A 1 67 ? 19.950 10.852 -9.801 1.00 97.62 67 TYR A CA 1
ATOM 511 C C . TYR A 1 67 ? 18.604 11.591 -9.822 1.00 97.62 67 TYR A C 1
ATOM 513 O O . TYR A 1 67 ? 18.545 12.731 -9.354 1.00 97.62 67 TYR A O 1
ATOM 521 N N . ASP A 1 68 ? 17.517 10.965 -10.283 1.00 96.44 68 ASP A N 1
ATOM 522 C CA . ASP A 1 68 ? 16.165 11.511 -10.1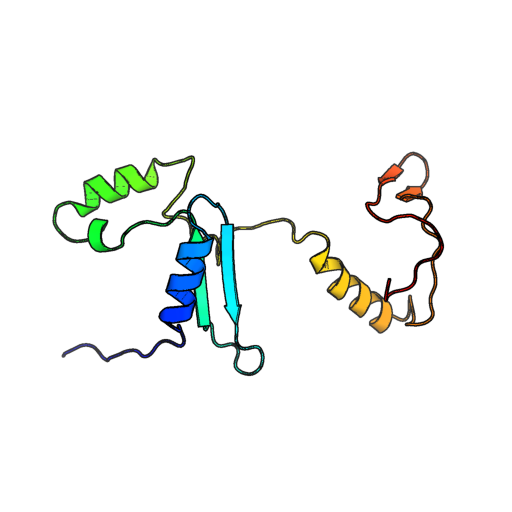32 1.00 96.44 68 ASP A CA 1
ATOM 523 C C . ASP A 1 68 ? 15.702 11.416 -8.666 1.00 96.44 68 ASP A C 1
ATOM 525 O O . ASP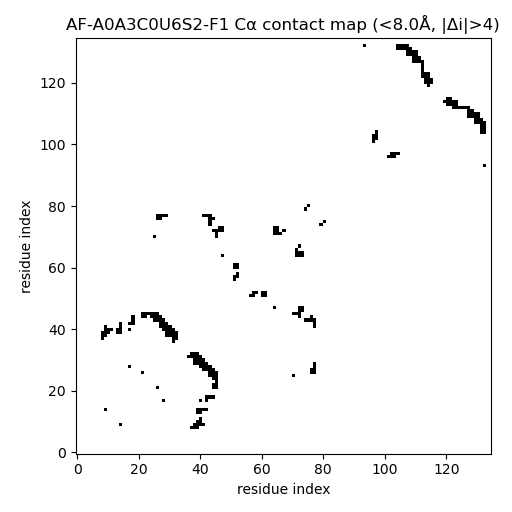 A 1 68 ? 15.006 10.492 -8.232 1.00 96.44 68 ASP A O 1
ATOM 529 N N . SER A 1 69 ? 16.101 12.416 -7.882 1.00 94.50 69 SER A N 1
ATOM 530 C CA . SER A 1 69 ? 15.787 12.531 -6.457 1.00 94.50 69 SER A CA 1
ATOM 531 C C . SER A 1 69 ? 14.322 12.874 -6.175 1.00 94.50 69 SER A C 1
ATOM 533 O O . SER A 1 69 ? 13.854 12.667 -5.050 1.00 94.50 69 SER A O 1
ATOM 535 N N . ILE A 1 70 ? 13.593 13.370 -7.180 1.00 93.44 70 ILE A N 1
ATOM 536 C CA . ILE A 1 70 ? 12.196 13.791 -7.063 1.00 93.44 70 ILE A CA 1
ATOM 537 C C . ILE A 1 70 ? 11.290 12.575 -7.249 1.00 93.44 70 ILE A C 1
ATOM 539 O O . ILE A 1 70 ? 10.480 12.256 -6.375 1.00 93.44 70 ILE A O 1
ATOM 543 N N . ASN A 1 71 ? 11.424 11.874 -8.373 1.00 94.75 71 ASN A N 1
ATOM 544 C CA . ASN A 1 71 ? 10.555 10.753 -8.713 1.00 94.75 71 ASN A CA 1
ATOM 545 C C . ASN A 1 71 ? 11.048 9.435 -8.143 1.00 94.75 71 ASN A C 1
ATOM 547 O O . ASN A 1 71 ? 10.210 8.588 -7.848 1.00 94.75 71 ASN A O 1
ATOM 551 N N . LYS A 1 72 ? 12.358 9.268 -7.924 1.00 95.62 72 LYS A N 1
ATOM 552 C CA . LYS A 1 72 ? 12.967 8.034 -7.402 1.00 95.62 72 LYS A CA 1
ATOM 553 C C . LYS A 1 72 ? 12.380 6.776 -8.072 1.00 95.62 72 LYS A C 1
ATOM 555 O O . LYS A 1 72 ? 11.765 5.960 -7.382 1.00 95.62 72 LYS A O 1
ATOM 560 N N . PRO A 1 73 ? 12.497 6.634 -9.403 1.00 95.62 73 PRO A N 1
ATOM 561 C CA . PRO A 1 73 ? 11.840 5.559 -10.149 1.00 95.62 73 PRO A CA 1
ATOM 562 C C . PRO A 1 73 ? 12.417 4.168 -9.849 1.00 95.62 73 PRO A C 1
ATOM 564 O O . PRO A 1 73 ? 11.727 3.169 -10.006 1.00 95.62 73 PRO A O 1
ATOM 567 N N . LEU A 1 74 ? 13.665 4.092 -9.371 1.00 95.88 74 LEU A N 1
ATOM 568 C CA . LEU A 1 74 ? 14.302 2.842 -8.934 1.00 95.88 74 LEU A CA 1
ATOM 569 C C . LEU A 1 74 ? 13.851 2.381 -7.535 1.00 95.88 74 LEU A C 1
ATOM 571 O O . LEU A 1 74 ? 14.263 1.316 -7.086 1.00 95.88 74 LEU A O 1
ATOM 575 N N . PHE A 1 75 ? 13.061 3.189 -6.821 1.00 95.94 75 PHE A N 1
ATOM 576 C CA . PHE A 1 75 ? 12.622 2.886 -5.463 1.00 95.94 75 PHE A CA 1
ATOM 577 C C . PHE A 1 75 ? 11.260 2.189 -5.477 1.00 95.94 75 PHE A C 1
ATOM 579 O O . PHE A 1 75 ? 10.242 2.787 -5.843 1.00 95.94 75 PHE A O 1
ATOM 586 N N . ASP A 1 76 ? 11.244 0.927 -5.052 1.00 95.69 76 ASP A N 1
ATOM 587 C CA . ASP A 1 76 ? 10.016 0.155 -4.888 1.00 95.69 76 ASP A CA 1
ATOM 588 C C . ASP A 1 76 ? 9.256 0.622 -3.642 1.00 95.69 76 ASP A C 1
ATOM 590 O O . ASP A 1 76 ? 9.623 0.323 -2.506 1.00 95.69 76 ASP A O 1
ATOM 594 N N . ARG A 1 77 ? 8.171 1.366 -3.858 1.00 96.38 77 ARG A N 1
ATOM 595 C CA . ARG A 1 77 ? 7.325 1.883 -2.781 1.00 96.38 77 ARG A CA 1
ATOM 596 C C . ARG A 1 77 ? 6.340 0.860 -2.233 1.00 96.38 77 ARG A C 1
ATOM 598 O O . ARG A 1 77 ? 5.749 1.115 -1.192 1.00 96.38 77 ARG A O 1
ATOM 605 N N . GLY A 1 78 ? 6.103 -0.241 -2.939 1.00 93.88 78 GLY A N 1
ATOM 606 C CA . GLY A 1 78 ? 5.241 -1.316 -2.456 1.00 93.88 78 GLY A CA 1
ATOM 607 C C . GLY A 1 78 ? 5.906 -2.093 -1.326 1.00 93.88 78 GLY A C 1
ATOM 608 O O . GLY A 1 78 ? 5.233 -2.483 -0.379 1.00 93.88 78 GLY A O 1
ATOM 609 N N . ILE A 1 79 ? 7.229 -2.263 -1.411 1.00 95.31 79 ILE A N 1
ATOM 610 C CA . ILE A 1 79 ? 7.986 -3.122 -0.492 1.00 95.31 79 ILE A CA 1
ATOM 611 C C . ILE A 1 79 ? 8.900 -2.322 0.446 1.00 95.31 79 ILE A C 1
ATOM 613 O O . ILE A 1 79 ? 9.022 -2.668 1.617 1.00 95.31 79 ILE A O 1
ATOM 617 N N . LEU A 1 80 ? 9.565 -1.270 -0.046 1.00 96.19 80 LEU A N 1
ATOM 618 C CA . LEU A 1 80 ? 10.650 -0.603 0.691 1.00 96.19 80 LEU A CA 1
ATOM 619 C C . LEU A 1 80 ? 10.231 0.705 1.365 1.00 96.19 80 LEU A C 1
ATOM 621 O O . LEU A 1 80 ? 11.002 1.262 2.146 1.00 96.19 80 LEU A O 1
ATOM 625 N N . ALA A 1 81 ? 9.066 1.258 1.022 1.00 94.31 81 ALA A N 1
ATOM 626 C CA . ALA A 1 81 ? 8.643 2.531 1.583 1.00 94.31 81 ALA A CA 1
ATOM 627 C C . ALA A 1 81 ? 8.001 2.359 2.960 1.00 94.31 81 ALA A C 1
ATOM 629 O O . ALA A 1 81 ? 7.038 1.616 3.128 1.00 94.31 81 ALA A O 1
ATOM 630 N N . GLU A 1 82 ? 8.481 3.142 3.921 1.00 94.56 82 GLU A N 1
ATOM 631 C CA . GLU A 1 82 ? 7.901 3.231 5.255 1.00 94.56 82 GLU A CA 1
ATOM 632 C C . GLU A 1 82 ? 7.068 4.509 5.367 1.00 94.56 82 GLU A C 1
ATOM 634 O O . GLU A 1 82 ? 7.585 5.629 5.308 1.00 94.56 82 GLU A O 1
ATOM 639 N N . TYR A 1 83 ? 5.758 4.338 5.528 1.00 92.88 83 TYR A N 1
ATOM 640 C CA . TYR A 1 83 ? 4.824 5.428 5.777 1.00 92.88 83 TYR A CA 1
ATOM 641 C C . TYR A 1 83 ? 4.145 5.223 7.130 1.00 92.88 83 TYR A C 1
ATOM 643 O O . TYR A 1 83 ? 3.818 4.087 7.482 1.00 92.88 83 TYR A O 1
ATOM 651 N N . PRO A 1 84 ? 3.860 6.300 7.884 1.00 94.62 84 PRO A N 1
ATOM 652 C CA . PRO A 1 84 ? 2.967 6.197 9.026 1.00 94.62 84 PRO A CA 1
ATOM 653 C C . PRO A 1 84 ? 1.623 5.605 8.563 1.00 94.62 84 PRO A C 1
ATOM 655 O O . PRO A 1 84 ? 0.995 6.177 7.669 1.00 94.62 84 PRO A O 1
ATOM 658 N N . PRO A 1 85 ? 1.147 4.495 9.152 1.00 93.56 85 PRO A N 1
ATOM 659 C CA . PRO A 1 85 ? -0.022 3.773 8.643 1.00 93.56 85 PRO A CA 1
ATOM 660 C C . PRO A 1 85 ? -1.334 4.548 8.825 1.00 93.56 85 PRO A C 1
ATOM 662 O O . PRO A 1 85 ? -2.338 4.224 8.199 1.00 93.56 85 PRO A O 1
ATOM 665 N N . GLY A 1 86 ? -1.343 5.580 9.676 1.00 94.31 86 GLY A N 1
ATOM 666 C CA . GLY A 1 86 ? -2.489 6.461 9.878 1.00 94.31 86 GLY A CA 1
ATOM 667 C C . GLY A 1 86 ? -3.710 5.761 10.484 1.00 94.31 86 GLY A C 1
ATOM 668 O O . GLY A 1 86 ? -3.601 4.792 11.233 1.00 94.31 86 GLY A O 1
ATOM 669 N N . SER A 1 87 ? -4.904 6.278 10.176 1.00 94.44 87 SER A N 1
ATOM 670 C CA . SER A 1 87 ? -6.166 5.748 10.717 1.00 94.44 87 SER A CA 1
ATOM 671 C C . SER A 1 87 ? -6.476 4.279 10.379 1.00 94.44 87 SER A C 1
ATOM 673 O O . SER A 1 87 ? -7.117 3.663 11.228 1.00 94.44 87 SER A O 1
ATOM 675 N N . PRO A 1 88 ? -6.029 3.677 9.254 1.00 94.50 88 PRO A N 1
ATOM 676 C CA . PRO A 1 88 ? -6.134 2.228 9.045 1.00 94.50 88 PRO A CA 1
ATOM 677 C C . PRO A 1 88 ? -5.644 1.377 10.229 1.00 94.50 88 PRO A C 1
ATOM 679 O O . PRO A 1 88 ? -6.265 0.372 10.568 1.00 94.50 88 PRO A O 1
ATOM 682 N N . PHE A 1 89 ? -4.602 1.823 10.939 1.00 95.69 89 PHE A N 1
ATOM 683 C CA . PHE A 1 89 ? -4.052 1.108 12.097 1.00 95.69 89 PHE A CA 1
ATOM 684 C C . PHE A 1 89 ? -5.016 1.028 13.297 1.00 95.69 89 PHE A C 1
ATOM 686 O O . PHE A 1 89 ? -4.855 0.188 14.181 1.00 95.69 89 PHE A O 1
ATOM 693 N N . LYS A 1 90 ? -6.062 1.867 13.336 1.00 93.56 90 LYS A N 1
ATOM 694 C CA . LYS A 1 90 ? -7.065 1.849 14.414 1.00 93.56 90 LYS A CA 1
ATOM 695 C C . LYS A 1 90 ? -7.806 0.520 14.508 1.00 93.56 90 LYS A C 1
ATOM 697 O O . LYS A 1 90 ? -8.211 0.167 15.608 1.00 93.56 90 LYS A O 1
ATOM 702 N N . LEU A 1 91 ? -7.960 -0.214 13.403 1.00 94.56 91 LEU A N 1
ATOM 703 C CA . LEU A 1 91 ? -8.607 -1.530 13.411 1.00 94.56 91 LEU A CA 1
ATOM 704 C C . LEU A 1 91 ? -7.824 -2.537 14.263 1.00 94.56 91 LEU A C 1
ATOM 706 O O . LEU A 1 91 ? -8.418 -3.282 15.038 1.00 94.56 91 LEU A O 1
ATOM 710 N N . ILE A 1 92 ? -6.493 -2.502 14.182 1.00 96.31 92 ILE A N 1
ATOM 711 C CA . ILE A 1 92 ? -5.617 -3.358 14.988 1.00 96.31 92 ILE A CA 1
ATOM 712 C C . ILE A 1 92 ? -5.722 -2.962 16.463 1.00 96.31 92 ILE A C 1
ATOM 714 O O . ILE A 1 92 ? -5.973 -3.814 17.311 1.00 96.31 92 ILE A O 1
ATOM 718 N N . ASN A 1 93 ? -5.622 -1.665 16.774 1.00 95.00 93 ASN A N 1
ATOM 719 C CA . ASN A 1 93 ? -5.773 -1.177 18.151 1.00 95.00 93 ASN A CA 1
ATOM 720 C C . ASN A 1 93 ? -7.146 -1.522 18.749 1.00 95.00 93 ASN A C 1
ATOM 722 O O . ASN A 1 93 ? -7.237 -1.868 19.925 1.00 95.00 93 ASN A O 1
ATOM 726 N N . ALA A 1 94 ? -8.210 -1.436 17.948 1.00 94.88 94 ALA A N 1
ATOM 727 C CA . ALA A 1 94 ? -9.558 -1.826 18.339 1.00 94.88 94 ALA A CA 1
ATOM 728 C C . ALA A 1 94 ? -9.635 -3.318 18.687 1.00 94.88 94 ALA A C 1
ATOM 730 O O . ALA A 1 94 ? -10.181 -3.669 19.732 1.00 94.88 94 ALA A O 1
ATOM 731 N N . LEU A 1 95 ? -9.058 -4.183 17.846 1.00 96.50 95 LEU A N 1
ATOM 732 C CA . LEU A 1 95 ? -9.014 -5.623 18.090 1.00 96.50 95 LEU A CA 1
ATOM 733 C C . LEU A 1 95 ? -8.230 -5.957 19.365 1.00 96.50 95 LEU A C 1
ATOM 735 O O . LEU A 1 95 ? -8.715 -6.734 20.181 1.00 96.50 95 LEU A O 1
ATOM 739 N N . ILE A 1 96 ? -7.074 -5.320 19.572 1.00 97.19 96 ILE A N 1
ATOM 740 C CA . ILE A 1 96 ? -6.287 -5.464 20.805 1.00 97.19 96 ILE A CA 1
ATOM 741 C C . ILE A 1 96 ? -7.123 -5.033 22.013 1.00 97.19 96 ILE A C 1
ATOM 743 O O . ILE A 1 96 ? -7.208 -5.765 22.989 1.00 97.19 96 ILE A O 1
ATOM 747 N N . GLY A 1 97 ? -7.802 -3.885 21.943 1.00 96.62 97 GLY A N 1
ATOM 748 C CA . GLY A 1 97 ? -8.631 -3.404 23.047 1.00 96.62 97 GLY A CA 1
ATOM 749 C C . GLY A 1 97 ? -9.771 -4.360 23.420 1.00 96.62 97 GLY A C 1
ATOM 750 O O . GLY A 1 97 ? -10.087 -4.507 24.601 1.00 96.62 97 GLY A O 1
ATOM 751 N N . LEU A 1 98 ? -10.372 -5.018 22.423 1.00 96.94 98 LEU A N 1
ATOM 752 C CA . LEU A 1 98 ? -11.372 -6.066 22.638 1.00 96.94 98 LEU A CA 1
ATOM 753 C C . LEU A 1 98 ? -10.750 -7.329 23.248 1.00 96.94 98 LEU A C 1
ATOM 755 O O . LEU A 1 98 ? -11.322 -7.897 24.174 1.00 96.94 98 LEU A O 1
ATOM 759 N N . GLN A 1 99 ? -9.589 -7.759 22.746 1.00 98.00 99 GLN A N 1
ATOM 760 C CA . GLN A 1 99 ? -8.888 -8.955 23.219 1.00 98.00 99 GLN A CA 1
ATOM 761 C C . GLN A 1 99 ? -8.417 -8.813 24.673 1.00 98.00 99 GLN A C 1
ATOM 763 O O . GLN A 1 99 ? -8.579 -9.737 25.463 1.00 98.00 99 GLN A O 1
ATOM 768 N N . GLU A 1 100 ? -7.892 -7.643 25.037 1.00 98.12 100 GLU A N 1
ATOM 769 C CA . GLU A 1 100 ? -7.446 -7.325 26.399 1.00 98.12 100 GLU A CA 1
ATOM 770 C C . GLU A 1 100 ? -8.618 -7.024 27.354 1.00 98.12 100 GLU A C 1
ATOM 772 O O . GLU A 1 100 ? -8.415 -6.802 28.546 1.00 98.12 100 GLU A O 1
ATOM 777 N N . GLY A 1 101 ? -9.856 -6.967 26.849 1.00 97.00 101 GLY A N 1
ATOM 778 C CA . GLY A 1 101 ? -11.054 -6.699 27.650 1.00 97.00 101 GLY A CA 1
ATOM 779 C C . GLY A 1 101 ? -11.159 -5.270 28.196 1.00 97.00 101 GLY A C 1
ATOM 780 O O . GLY A 1 101 ? -12.033 -4.992 29.017 1.00 97.00 101 GLY A O 1
ATOM 781 N N . VAL A 1 102 ? -10.306 -4.343 27.744 1.00 97.31 102 VAL A N 1
ATOM 782 C CA . VAL A 1 102 ? -10.350 -2.925 28.155 1.00 97.31 102 VAL A CA 1
ATOM 783 C C . VAL A 1 102 ? -11.510 -2.167 27.505 1.00 97.31 102 VAL A C 1
ATOM 785 O O . VAL A 1 102 ? -11.954 -1.141 28.022 1.00 97.31 102 VAL A O 1
ATOM 788 N N . ILE A 1 103 ? -12.026 -2.679 26.384 1.00 96.44 103 ILE A N 1
ATOM 789 C CA . ILE A 1 103 ? -13.272 -2.243 25.750 1.00 96.44 103 ILE A CA 1
ATOM 790 C C . ILE A 1 103 ? -14.107 -3.458 25.326 1.00 96.44 103 ILE A C 1
ATOM 792 O O . ILE A 1 103 ? -13.605 -4.564 25.166 1.00 96.44 103 ILE A O 1
ATOM 796 N N . SER A 1 104 ? -15.396 -3.232 25.095 1.00 95.50 104 SER A N 1
ATOM 797 C CA . SER A 1 104 ? -16.330 -4.180 24.486 1.00 95.50 104 SER A CA 1
ATOM 798 C C . SER A 1 104 ? -16.987 -3.543 23.261 1.00 95.50 104 SER A C 1
ATOM 800 O O . SER A 1 104 ? -16.916 -2.327 23.066 1.00 95.50 104 SER A O 1
ATOM 802 N N . SER A 1 105 ? -17.718 -4.328 22.469 1.00 92.12 105 SER A N 1
ATOM 803 C CA . SER A 1 105 ? -18.500 -3.795 21.344 1.00 92.12 105 SER A CA 1
ATOM 804 C C . SER A 1 105 ? -19.595 -2.800 21.760 1.00 92.12 105 SER A C 1
ATOM 806 O O . SER A 1 105 ? -20.097 -2.070 20.909 1.00 92.12 105 SER A O 1
ATOM 808 N N . ALA A 1 106 ? -19.986 -2.785 23.039 1.00 93.81 106 ALA A N 1
ATOM 809 C CA . ALA A 1 106 ? -20.973 -1.860 23.598 1.00 93.81 106 ALA A CA 1
ATOM 810 C C . ALA A 1 106 ? -20.336 -0.627 24.267 1.00 93.81 106 ALA A C 1
ATOM 812 O O . ALA A 1 106 ? -21.043 0.317 24.627 1.00 93.81 106 ALA A O 1
ATOM 813 N N . THR A 1 107 ? -19.010 -0.612 24.442 1.00 95.44 107 THR A N 1
ATOM 814 C CA . THR A 1 107 ? -18.312 0.507 25.076 1.00 95.44 107 THR A CA 1
ATOM 815 C C . THR A 1 107 ? -18.495 1.775 24.246 1.00 95.44 107 THR A C 1
ATOM 817 O O . THR A 1 107 ? -18.229 1.795 23.046 1.00 95.44 107 THR A O 1
ATOM 820 N N . THR A 1 108 ? -18.941 2.843 24.906 1.00 94.94 108 THR A N 1
ATOM 821 C CA . THR A 1 108 ? -19.130 4.164 24.301 1.00 94.94 108 THR A CA 1
ATOM 822 C C . THR A 1 108 ? -18.269 5.180 25.038 1.00 94.94 108 THR A C 1
ATOM 824 O O . THR A 1 108 ? -18.300 5.254 26.266 1.00 94.94 108 THR A O 1
ATOM 827 N N . LEU A 1 109 ? -17.510 5.977 24.290 1.00 91.56 109 LEU A N 1
ATOM 828 C CA . LEU A 1 109 ? -16.664 7.048 24.804 1.00 91.56 109 LEU A CA 1
ATOM 829 C C . LEU A 1 109 ? -17.130 8.380 24.224 1.00 91.56 109 LEU A C 1
ATOM 831 O O . LEU A 1 109 ? -17.449 8.485 23.043 1.00 91.56 109 LEU A O 1
ATOM 835 N N . THR A 1 110 ? -17.164 9.424 25.048 1.00 93.75 110 THR A N 1
ATOM 836 C CA . THR A 1 110 ? -17.501 10.765 24.558 1.00 93.75 110 THR A CA 1
ATOM 837 C C . THR A 1 110 ? -16.242 11.461 24.063 1.00 93.75 110 THR A C 1
ATOM 839 O O . THR A 1 110 ? -15.372 11.817 24.857 1.00 93.75 110 THR A O 1
ATOM 842 N N . CYS A 1 111 ? -16.153 11.697 22.756 1.00 92.56 111 CYS A N 1
ATOM 843 C CA . CYS A 1 111 ? -15.082 12.488 22.174 1.00 92.56 111 CYS A CA 1
ATOM 844 C C . CYS A 1 111 ? -15.348 13.985 22.372 1.00 92.56 111 CYS A C 1
ATOM 846 O O . CYS A 1 111 ? -16.365 14.520 21.923 1.00 92.56 111 CYS A O 1
ATOM 848 N N . ARG A 1 112 ? -14.399 14.678 23.006 1.00 93.44 112 ARG A N 1
ATOM 849 C CA . ARG A 1 112 ? -14.419 16.134 23.208 1.00 93.44 112 ARG A CA 1
ATOM 850 C C . ARG A 1 112 ? -13.466 16.856 22.248 1.00 93.44 112 ARG A C 1
ATOM 852 O O . ARG A 1 112 ? -12.732 17.736 22.663 1.00 93.44 112 ARG A O 1
ATOM 859 N N . HIS A 1 113 ? -13.473 16.466 20.972 1.00 91.94 113 HIS A N 1
ATOM 860 C CA . HIS A 1 113 ? -12.572 16.967 19.917 1.00 91.94 113 HIS A CA 1
ATOM 861 C C . HIS A 1 113 ? -11.075 16.649 20.100 1.00 91.94 113 HIS A C 1
ATOM 863 O O . HIS A 1 113 ? -10.228 17.162 19.367 1.00 91.94 113 HIS A O 1
ATOM 869 N N . GLY A 1 114 ? -10.739 15.742 21.013 1.00 92.00 114 GLY A N 1
ATOM 870 C CA . GLY A 1 114 ? -9.369 15.313 21.237 1.00 92.00 114 GLY A CA 1
ATOM 871 C C . GLY A 1 114 ? -9.206 14.544 22.539 1.00 92.00 114 GLY A C 1
ATOM 872 O O . GLY A 1 114 ? -10.156 14.370 23.308 1.00 92.00 114 GLY A O 1
ATOM 873 N N . PHE A 1 115 ? -7.984 14.077 22.766 1.00 92.38 115 PHE A N 1
ATOM 874 C CA . PHE A 1 115 ? -7.523 13.585 24.056 1.00 92.38 115 PHE A CA 1
ATOM 875 C C . PHE A 1 115 ? -6.799 14.717 24.789 1.00 92.38 115 PHE A C 1
ATOM 877 O O . PHE A 1 115 ? -5.903 15.346 24.223 1.00 92.38 115 PHE A O 1
ATOM 884 N N . HIS A 1 116 ? -7.185 14.967 26.039 1.00 93.62 116 HIS A N 1
ATOM 885 C CA . HIS A 1 116 ? -6.639 16.044 26.862 1.00 93.62 116 HIS A CA 1
ATOM 886 C C . HIS A 1 116 ? -6.112 15.474 28.179 1.00 93.62 116 HIS A C 1
ATOM 888 O O . HIS A 1 116 ? -6.862 14.833 28.916 1.00 93.62 116 HIS A O 1
ATOM 894 N N . PHE A 1 117 ? -4.838 15.722 28.487 1.00 94.94 117 PHE A N 1
ATOM 895 C CA . PHE A 1 117 ? -4.208 15.312 29.742 1.00 94.94 117 PHE A CA 1
ATOM 896 C C . PHE A 1 117 ? -3.178 16.356 30.190 1.00 94.94 117 PHE A C 1
ATOM 898 O O . PHE A 1 117 ? -2.122 16.510 29.577 1.00 94.94 117 PHE A O 1
ATOM 905 N N . GLY A 1 118 ? -3.486 17.097 31.259 1.00 94.62 118 GLY A N 1
ATOM 906 C CA . GLY A 1 118 ? -2.667 18.234 31.686 1.00 94.62 118 GLY A CA 1
ATOM 907 C C . GLY A 1 118 ? -2.562 19.286 30.578 1.00 94.62 118 GLY A C 1
ATOM 908 O O . GLY A 1 118 ? -3.577 19.764 30.078 1.00 94.62 118 GLY A O 1
ATOM 909 N N . SER A 1 119 ? -1.337 19.627 30.176 1.00 95.38 119 SER A N 1
ATOM 910 C CA . SER A 1 119 ? -1.066 20.529 29.047 1.00 95.38 119 SER A CA 1
ATOM 911 C C . SER A 1 119 ? -1.074 19.837 27.676 1.00 95.38 119 SER A C 1
ATOM 913 O O . SER A 1 119 ? -1.070 20.524 26.655 1.00 95.38 119 SER A O 1
ATOM 915 N N . LEU A 1 120 ? -1.092 18.499 27.617 1.00 95.69 120 LEU A N 1
ATOM 916 C CA . LEU A 1 120 ? -1.113 17.759 26.357 1.00 95.69 120 LEU A CA 1
ATOM 917 C C . LEU A 1 120 ? -2.525 17.758 25.770 1.00 95.69 120 LEU A C 1
ATOM 919 O O . LEU A 1 120 ? -3.478 17.300 26.402 1.00 95.69 120 LEU A O 1
ATOM 923 N N . THR A 1 121 ? -2.637 18.213 24.524 1.00 94.69 121 THR A N 1
ATOM 924 C CA . THR A 1 121 ? -3.847 18.079 23.711 1.00 94.69 121 THR A CA 1
ATOM 925 C C . THR A 1 121 ? -3.503 17.389 22.398 1.00 94.69 121 THR A C 1
ATOM 927 O O . THR A 1 121 ? -2.720 17.907 21.605 1.00 94.69 121 THR A O 1
ATOM 930 N N . VAL A 1 122 ? -4.116 16.230 22.161 1.00 94.31 122 VAL A N 1
ATOM 931 C CA . VAL A 1 122 ? -4.060 15.509 20.885 1.00 94.31 122 VAL A CA 1
ATOM 932 C C . VAL A 1 122 ? -5.407 15.680 20.194 1.00 94.31 122 VAL A C 1
ATOM 934 O O . VAL A 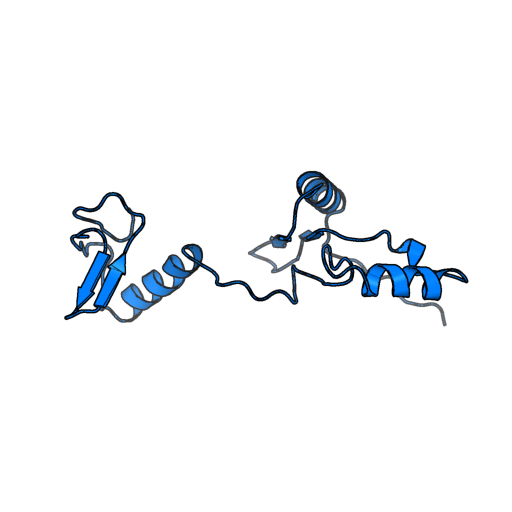1 122 ? -6.405 15.100 20.620 1.00 94.31 122 VAL A O 1
ATOM 937 N N . ALA A 1 123 ? -5.445 16.503 19.148 1.00 93.81 123 ALA A N 1
ATOM 938 C CA . ALA A 1 123 ? -6.668 16.777 18.399 1.00 93.81 123 ALA A CA 1
ATOM 939 C C . ALA A 1 123 ? -7.164 15.541 17.628 1.00 93.81 123 ALA A C 1
ATOM 941 O O . ALA A 1 123 ? -6.403 14.617 17.331 1.00 93.81 123 ALA A O 1
ATOM 942 N N . CYS A 1 124 ? -8.448 15.535 17.273 1.00 91.44 124 CYS A N 1
ATOM 943 C CA . CYS A 1 124 ? -9.057 14.471 16.475 1.00 91.44 124 CYS A CA 1
ATOM 944 C C . CYS A 1 124 ? -9.736 15.010 15.205 1.00 91.44 124 CYS A C 1
ATOM 946 O O . CYS A 1 124 ? -10.084 16.184 15.127 1.00 91.44 124 CYS A O 1
ATOM 948 N N . HIS A 1 125 ? -9.973 14.123 14.234 1.00 91.19 125 HIS A N 1
ATOM 949 C CA . HIS A 1 125 ? -10.667 14.441 12.976 1.00 91.19 125 HIS A CA 1
ATOM 950 C C . HIS A 1 125 ? -12.167 14.087 12.975 1.00 91.19 125 HIS A C 1
ATOM 952 O O . HIS A 1 125 ? -12.831 14.245 11.954 1.00 91.19 125 HIS A O 1
ATOM 958 N N . CYS A 1 126 ? -12.707 13.549 14.074 1.00 87.56 126 CYS A N 1
ATOM 959 C CA . CYS A 1 126 ? -14.115 13.149 14.140 1.00 87.56 126 CYS A CA 1
ATOM 960 C C . CYS A 1 126 ? -15.033 14.338 14.477 1.00 87.56 126 CYS A C 1
ATOM 962 O O . CYS A 1 126 ? -14.569 15.383 14.928 1.00 87.56 126 CYS A O 1
ATOM 964 N N . LYS A 1 127 ? -16.349 14.157 14.310 1.00 87.25 127 LYS A N 1
ATOM 965 C CA . LYS A 1 127 ? -17.366 15.189 14.594 1.00 87.25 127 LYS A CA 1
ATOM 966 C C . LYS A 1 127 ? -17.587 15.474 16.094 1.00 87.25 127 LYS A C 1
ATOM 968 O O . LYS A 1 127 ? -18.367 16.361 16.421 1.00 87.25 127 LYS A O 1
ATOM 973 N N . GLY A 1 128 ? -16.932 14.728 16.988 1.00 89.50 128 GLY A N 1
ATOM 974 C CA . GLY A 1 128 ? -17.166 14.781 18.432 1.00 89.50 128 GLY A CA 1
ATOM 975 C C . GLY A 1 128 ? -18.453 14.066 18.866 1.00 89.50 128 GLY A C 1
ATOM 976 O O . GLY A 1 128 ? -19.212 13.555 18.044 1.00 89.50 128 GLY A O 1
ATOM 977 N N . GLY A 1 129 ? -18.690 14.023 20.179 1.00 92.94 129 GLY A N 1
ATOM 978 C CA . GLY A 1 129 ? -19.868 13.386 20.779 1.00 92.94 129 GLY A CA 1
ATOM 979 C C . GLY A 1 129 ? -19.649 11.923 21.193 1.00 92.94 129 GLY A C 1
ATOM 980 O O . GLY A 1 129 ? -18.509 11.454 21.220 1.00 92.94 129 GLY A O 1
ATOM 981 N N . PRO A 1 130 ? -20.719 11.211 21.590 1.00 93.44 130 PRO A N 1
ATOM 982 C CA . PRO A 1 130 ? -20.645 9.799 21.960 1.00 93.44 130 PRO A CA 1
ATOM 983 C C . PRO A 1 130 ? -20.307 8.929 20.743 1.00 93.44 130 PRO A C 1
ATOM 985 O O . PRO A 1 130 ? -21.025 8.957 19.744 1.00 93.44 130 PRO A O 1
ATOM 988 N N . LEU A 1 131 ? -19.223 8.160 20.842 1.00 92.56 131 LEU A N 1
ATOM 989 C CA . LEU A 1 131 ? -18.738 7.251 19.807 1.00 92.56 131 LEU A CA 1
ATOM 990 C C . LEU A 1 131 ? -18.528 5.853 20.391 1.00 92.56 131 LEU A C 1
ATOM 992 O O . LEU A 1 131 ? -17.991 5.702 21.491 1.00 92.56 131 LEU A O 1
ATOM 996 N N . ASN A 1 132 ? -18.923 4.836 19.636 1.00 92.62 132 ASN A N 1
ATOM 997 C CA . ASN A 1 132 ? -18.580 3.439 19.880 1.00 92.62 132 ASN A CA 1
ATOM 998 C C . ASN A 1 132 ? -17.639 2.916 18.784 1.00 92.62 132 ASN A C 1
ATOM 1000 O O . ASN A 1 132 ? -17.297 3.631 17.848 1.00 92.62 132 ASN A O 1
ATOM 1004 N N . LEU A 1 133 ? -17.233 1.650 18.891 1.00 91.62 133 LEU A N 1
ATOM 1005 C CA . LEU A 1 133 ? -16.258 1.039 17.984 1.00 91.62 133 LEU A CA 1
ATOM 1006 C C . LEU A 1 133 ? -16.684 1.000 16.501 1.00 91.62 133 LEU A C 1
ATOM 1008 O O . LEU A 1 133 ? -15.829 0.874 15.632 1.00 91.62 133 LEU A O 1
ATOM 1012 N N . LYS A 1 134 ? -17.989 1.068 16.204 1.00 88.12 134 LYS A N 1
ATOM 1013 C CA . LYS A 1 134 ? -18.531 0.967 14.837 1.00 88.12 134 LYS A CA 1
ATOM 1014 C C . LYS A 1 134 ? -18.656 2.316 14.120 1.00 88.12 134 LYS A C 1
ATOM 1016 O O . LYS A 1 134 ? -18.932 2.313 12.923 1.00 88.12 134 LYS A O 1
ATOM 1021 N N . GLN A 1 135 ? -18.554 3.430 14.847 1.00 82.19 135 GLN A N 1
ATOM 1022 C CA . GLN A 1 135 ? -18.767 4.795 14.344 1.00 82.19 135 GLN A CA 1
ATOM 1023 C C . GLN A 1 135 ? -17.447 5.461 13.958 1.00 82.19 135 GLN A C 1
ATOM 1025 O O . GLN A 1 135 ? -17.469 6.234 12.975 1.00 82.19 135 GLN A O 1
#